Protein AF-A0A372FT88-F1 (afdb_monomer_lite)

InterPro domains:
  IPR003679 Aminoglycoside N(3)-acetyltransferase-like [PF02522] (28-118)
  IPR003679 Aminoglycoside N(3)-acetyltransferase-like [PTHR11104] (3-118)
  IPR028345 Aminoglycoside 3-N-acetyltransferase-like [SSF110710] (4-155)

Structure (mmCIF, N/CA/C/O backbone):
data_AF-A0A372FT88-F1
#
_entry.id   AF-A0A372FT88-F1
#
loop_
_atom_site.group_PDB
_atom_site.id
_atom_site.type_symbol
_atom_site.label_atom_id
_atom_site.label_alt_id
_atom_site.label_comp_id
_atom_site.label_asym_id
_atom_site.label_entity_id
_atom_site.label_seq_id
_atom_site.pdbx_PDB_ins_code
_atom_site.Cartn_x
_atom_site.Cartn_y
_atom_site.Cartn_z
_atom_site.occupancy
_atom_site.B_iso_or_equiv
_atom_site.auth_seq_id
_atom_site.auth_comp_id
_atom_site.auth_asym_id
_atom_site.auth_atom_id
_atom_site.pdbx_PDB_model_num
ATOM 1 N N . MET A 1 1 ? -13.162 19.260 -13.286 1.00 61.06 1 MET A N 1
ATOM 2 C CA . MET A 1 1 ? -13.641 18.543 -12.089 1.00 61.06 1 MET A CA 1
ATOM 3 C C . MET A 1 1 ? -14.944 19.200 -11.719 1.00 61.06 1 MET A C 1
ATOM 5 O O . MET A 1 1 ? -14.920 20.386 -11.428 1.00 61.06 1 MET A O 1
ATOM 9 N N . ASP A 1 2 ? -16.042 18.466 -11.848 1.00 78.69 2 ASP A N 1
ATOM 10 C CA . ASP A 1 2 ? -17.382 18.941 -11.506 1.00 78.69 2 ASP A CA 1
ATOM 11 C C . ASP A 1 2 ? -17.773 18.274 -10.184 1.00 78.69 2 ASP A C 1
ATOM 13 O O . ASP A 1 2 ? -18.427 17.237 -10.149 1.00 78.69 2 ASP A O 1
ATOM 17 N N . GLN A 1 3 ? -17.183 18.766 -9.096 1.00 87.94 3 GLN A N 1
ATOM 18 C CA . GLN A 1 3 ? -17.342 18.204 -7.758 1.00 87.94 3 GLN A CA 1
ATOM 19 C C . GLN A 1 3 ? -17.793 19.325 -6.824 1.00 87.94 3 GLN A C 1
ATOM 21 O O . GLN A 1 3 ? -17.089 20.322 -6.675 1.00 87.94 3 GLN A O 1
ATOM 26 N N . ALA A 1 4 ? -18.967 19.158 -6.209 1.00 89.00 4 ALA A N 1
ATOM 27 C CA . ALA A 1 4 ? -19.579 20.182 -5.362 1.00 89.00 4 ALA A CA 1
ATOM 28 C C . ALA A 1 4 ? -18.832 20.379 -4.030 1.00 89.00 4 ALA A C 1
ATOM 30 O O . ALA A 1 4 ? -18.716 21.504 -3.548 1.00 89.00 4 ALA A O 1
ATOM 31 N N . THR A 1 5 ? -18.306 19.297 -3.446 1.00 95.25 5 THR A N 1
ATOM 32 C CA . THR A 1 5 ? -17.543 19.309 -2.188 1.00 95.25 5 THR A CA 1
ATOM 33 C C . THR A 1 5 ? -16.444 18.242 -2.192 1.00 95.25 5 THR A C 1
ATOM 35 O O . THR A 1 5 ? -16.620 17.203 -2.831 1.00 95.25 5 THR A O 1
ATOM 38 N N . PRO A 1 6 ? -15.315 18.447 -1.482 1.00 96.00 6 PRO A N 1
ATOM 39 C CA . PRO A 1 6 ? -14.276 17.431 -1.305 1.00 96.00 6 PRO A CA 1
ATOM 40 C C . PRO A 1 6 ? -14.815 16.106 -0.763 1.00 96.00 6 PRO A C 1
ATOM 42 O O . PRO A 1 6 ? -15.644 16.099 0.147 1.00 96.00 6 PRO A O 1
ATOM 45 N N . HIS A 1 7 ? -14.266 14.989 -1.239 1.00 96.69 7 HIS A N 1
ATOM 46 C CA . HIS A 1 7 ? -14.421 13.717 -0.545 1.00 96.69 7 HIS A CA 1
ATOM 47 C C . HIS A 1 7 ? -13.627 13.757 0.763 1.00 96.69 7 HIS A C 1
ATOM 49 O O . HIS A 1 7 ? -12.563 14.376 0.850 1.00 96.69 7 HIS A O 1
ATOM 55 N N . THR A 1 8 ? -14.136 13.088 1.786 1.00 97.19 8 THR A N 1
ATOM 56 C CA . THR A 1 8 ? -13.530 13.003 3.116 1.00 97.19 8 THR A CA 1
ATOM 57 C C . THR A 1 8 ? -13.426 11.545 3.543 1.00 97.19 8 THR A C 1
ATOM 59 O O . THR A 1 8 ? -14.010 10.662 2.915 1.00 97.19 8 THR A O 1
ATOM 62 N N . VAL A 1 9 ? -12.735 11.284 4.656 1.00 95.50 9 VAL A N 1
ATOM 63 C CA . VAL A 1 9 ? -12.723 9.948 5.273 1.00 95.50 9 VAL A CA 1
ATOM 64 C C . VAL A 1 9 ? -14.153 9.440 5.487 1.00 95.50 9 VAL A C 1
ATOM 66 O O . VAL A 1 9 ? -14.466 8.307 5.136 1.00 95.50 9 VAL A O 1
ATOM 69 N N . GLN A 1 10 ? -15.044 10.291 6.004 1.00 97.81 10 GLN A N 1
ATOM 70 C CA . GLN A 1 10 ? -16.423 9.914 6.311 1.00 97.81 10 GLN A CA 1
ATOM 71 C C . GLN A 1 10 ? -17.259 9.646 5.054 1.00 97.81 10 GLN A C 1
ATOM 73 O O . GLN A 1 10 ? -17.993 8.655 5.025 1.00 97.81 10 GLN A O 1
ATOM 78 N N . SER A 1 11 ? -17.152 10.494 4.022 1.00 97.25 11 SER A N 1
ATOM 79 C CA . SER A 1 11 ? -17.914 10.282 2.784 1.00 97.25 11 SER A CA 1
ATOM 80 C C . SER A 1 11 ? -17.463 8.997 2.094 1.00 97.25 11 SER A C 1
ATOM 82 O O . SER A 1 11 ? -18.292 8.147 1.804 1.00 97.25 11 SER A O 1
ATOM 84 N N . LEU A 1 12 ? -16.147 8.793 1.952 1.00 96.69 12 LEU A N 1
ATOM 85 C CA . LEU A 1 12 ? -15.589 7.600 1.312 1.00 96.69 12 LEU A CA 1
ATOM 86 C C . LEU A 1 12 ? -15.908 6.321 2.094 1.00 96.69 12 LEU A C 1
ATOM 88 O O . LEU A 1 12 ? -16.211 5.301 1.490 1.00 96.69 12 LEU A O 1
ATOM 92 N N . THR A 1 13 ? -15.889 6.365 3.431 1.00 97.50 13 THR A N 1
ATOM 93 C CA . THR A 1 13 ? -16.300 5.214 4.260 1.00 97.50 13 THR A CA 1
ATOM 94 C C . THR A 1 13 ? -17.769 4.859 4.020 1.00 97.50 13 THR A C 1
ATOM 96 O O . THR A 1 13 ? -18.123 3.684 3.966 1.00 97.50 13 THR A O 1
ATOM 99 N N . SER A 1 14 ? -18.629 5.870 3.873 1.00 97.50 14 SER A N 1
ATOM 100 C CA . SER A 1 14 ? -20.056 5.666 3.599 1.00 97.50 14 SER A CA 1
ATOM 101 C C . SER A 1 14 ? -20.271 5.090 2.199 1.00 97.50 14 SER A C 1
ATOM 103 O O . SER A 1 14 ? -21.034 4.139 2.054 1.00 97.50 14 SER A O 1
ATOM 105 N N . ASP A 1 15 ? -19.544 5.600 1.203 1.00 96.44 15 ASP A N 1
ATOM 106 C CA . ASP A 1 15 ? -19.584 5.102 -0.174 1.00 96.44 15 ASP A CA 1
ATOM 107 C C . ASP A 1 15 ? -19.112 3.641 -0.253 1.00 96.44 15 ASP A C 1
ATOM 109 O O . ASP A 1 15 ? -19.759 2.816 -0.889 1.00 96.44 15 ASP A O 1
ATOM 113 N N . LEU A 1 16 ? -18.029 3.284 0.448 1.00 96.25 16 LEU A N 1
ATOM 114 C CA . LEU A 1 16 ? -17.532 1.903 0.524 1.00 96.25 16 LEU A CA 1
ATOM 115 C C . LEU A 1 16 ? -18.565 0.953 1.142 1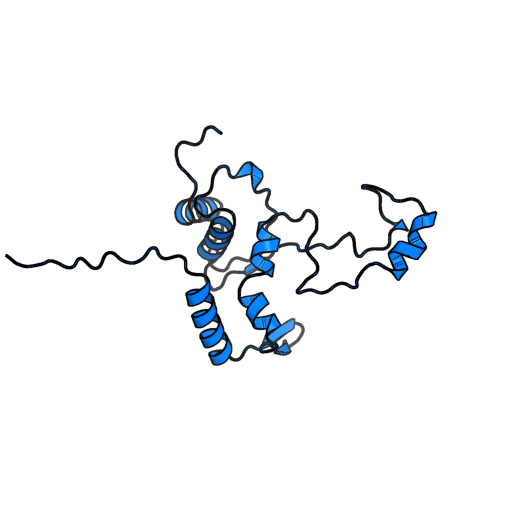.00 96.25 16 LEU A C 1
ATOM 117 O O . LEU A 1 16 ? -18.788 -0.133 0.616 1.00 96.25 16 LEU A O 1
ATOM 121 N N . ARG A 1 17 ? -19.237 1.372 2.219 1.00 96.50 17 ARG A N 1
ATOM 122 C CA . ARG A 1 17 ? -20.315 0.583 2.836 1.00 96.50 17 ARG A CA 1
ATOM 123 C C . ARG A 1 17 ? -21.532 0.448 1.928 1.00 96.50 17 ARG A C 1
ATOM 125 O O . ARG A 1 17 ? -22.173 -0.593 1.934 1.00 96.50 17 ARG A O 1
ATOM 132 N N . ALA A 1 18 ? -21.848 1.476 1.142 1.00 97.56 18 ALA A N 1
ATOM 133 C CA . ALA A 1 18 ? -22.909 1.410 0.138 1.00 97.56 18 ALA A CA 1
ATOM 134 C C . ALA A 1 18 ? -22.563 0.471 -1.034 1.00 97.56 18 ALA A C 1
ATOM 136 O O . ALA A 1 18 ? -23.462 0.019 -1.736 1.00 97.56 18 ALA A O 1
ATOM 137 N N . LEU A 1 19 ? -21.275 0.167 -1.228 1.00 96.06 19 LEU A N 1
ATOM 138 C CA . LEU A 1 19 ? -20.770 -0.865 -2.137 1.00 96.06 19 LEU A CA 1
ATOM 139 C C . LEU A 1 19 ? -20.626 -2.241 -1.455 1.00 96.06 19 LEU A C 1
ATOM 141 O O . LEU A 1 19 ? -19.917 -3.099 -1.977 1.00 96.06 19 LEU A O 1
ATOM 145 N N . ASP A 1 20 ? -21.269 -2.436 -0.300 1.00 97.00 20 ASP A N 1
ATOM 146 C CA . ASP A 1 20 ? -21.255 -3.663 0.507 1.00 97.00 20 ASP A CA 1
ATOM 147 C C . ASP A 1 20 ? -19.881 -4.066 1.076 1.00 97.00 20 ASP A C 1
ATOM 149 O O . ASP A 1 20 ? -19.691 -5.213 1.471 1.00 97.00 20 ASP A O 1
ATOM 153 N N . VAL A 1 21 ? -18.927 -3.132 1.197 1.00 95.44 21 VAL A N 1
ATOM 154 C CA . VAL A 1 21 ? -17.705 -3.376 1.984 1.00 95.44 21 VAL A CA 1
ATOM 155 C C . VAL A 1 21 ? -18.048 -3.299 3.471 1.00 95.44 21 VAL A C 1
ATOM 157 O O . VAL A 1 21 ? -18.329 -2.219 4.009 1.00 95.44 21 VAL A O 1
ATOM 160 N N . GLY A 1 22 ? -18.034 -4.454 4.126 1.00 90.75 22 GLY A N 1
ATOM 161 C CA . GLY A 1 22 ? -18.416 -4.647 5.514 1.00 90.75 22 GLY A CA 1
ATOM 162 C C . GLY A 1 22 ? -17.240 -4.728 6.483 1.00 90.75 22 GLY A C 1
ATOM 163 O O . GLY A 1 22 ? -16.076 -4.902 6.117 1.00 90.75 22 GLY A O 1
ATOM 164 N N . ALA A 1 23 ? -17.572 -4.623 7.770 1.00 90.38 23 ALA A N 1
ATOM 165 C CA . ALA A 1 23 ? -16.611 -4.874 8.832 1.00 90.38 23 ALA A CA 1
ATOM 166 C C . ALA A 1 23 ? -16.230 -6.364 8.867 1.00 90.38 23 ALA A C 1
ATOM 168 O O . ALA A 1 23 ? -17.112 -7.221 8.829 1.00 90.38 23 ALA A O 1
ATOM 169 N N . GLY A 1 24 ? -14.936 -6.668 8.979 1.00 82.12 24 GLY A N 1
ATOM 170 C CA . GLY A 1 24 ? -14.417 -8.041 8.974 1.00 82.12 24 GLY A CA 1
ATOM 171 C C . GLY A 1 24 ? -14.112 -8.615 7.585 1.00 82.12 24 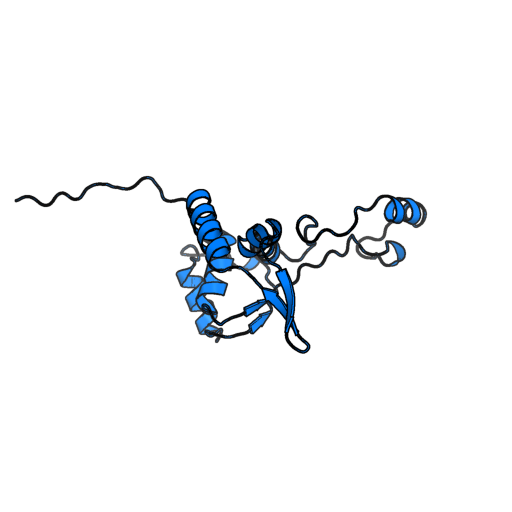GLY A C 1
ATOM 172 O O . GLY A 1 24 ? -13.572 -9.717 7.496 1.00 82.12 24 GLY A O 1
ATOM 173 N N . ASP A 1 25 ? -14.406 -7.887 6.505 1.00 87.06 25 ASP A N 1
ATOM 174 C CA . ASP A 1 25 ? -14.133 -8.356 5.145 1.00 87.06 25 ASP A CA 1
ATOM 175 C C . ASP A 1 25 ? -12.633 -8.423 4.830 1.00 87.06 25 ASP A C 1
ATOM 177 O O . ASP A 1 25 ? -11.804 -7.714 5.406 1.00 87.06 25 ASP A O 1
ATOM 181 N N . VAL A 1 26 ? -12.287 -9.246 3.837 1.00 87.94 26 VAL A N 1
ATOM 182 C CA . VAL A 1 26 ? -10.966 -9.247 3.200 1.00 87.94 26 VAL A CA 1
ATOM 183 C C . VAL A 1 26 ? -11.087 -8.581 1.834 1.00 87.94 26 VAL A C 1
ATOM 185 O O . VAL A 1 26 ? -11.706 -9.127 0.922 1.00 87.94 26 VAL A O 1
ATOM 188 N N . LEU A 1 27 ? -10.470 -7.413 1.673 1.00 84.38 27 LEU A N 1
ATOM 189 C CA . LEU A 1 27 ? -10.538 -6.613 0.455 1.00 84.38 27 LEU A CA 1
ATOM 190 C C . LEU A 1 27 ? -9.180 -6.575 -0.249 1.00 84.38 27 LEU A C 1
ATOM 192 O O . LEU A 1 27 ? -8.229 -5.998 0.272 1.00 84.38 27 LEU A O 1
ATOM 196 N N . LEU A 1 28 ? -9.100 -7.125 -1.464 1.00 88.00 28 LEU A N 1
ATOM 197 C CA . LEU A 1 28 ? -7.979 -6.877 -2.374 1.00 88.00 28 LEU A CA 1
ATOM 198 C C . LEU A 1 28 ? -8.261 -5.618 -3.196 1.00 88.00 28 LEU A C 1
ATOM 200 O O . LEU A 1 28 ? -9.175 -5.594 -4.020 1.00 88.00 28 LEU A O 1
ATOM 204 N N . LEU A 1 29 ? -7.458 -4.577 -2.993 1.00 88.81 29 LEU A N 1
ATOM 205 C CA . LEU A 1 29 ? -7.651 -3.281 -3.625 1.00 88.81 29 LEU A CA 1
ATOM 206 C C . LEU A 1 29 ? -6.682 -3.056 -4.788 1.00 88.81 29 LEU A C 1
ATOM 208 O O . LEU A 1 29 ? -5.463 -3.029 -4.618 1.00 88.81 29 LEU A O 1
ATOM 212 N N . HIS A 1 30 ? -7.254 -2.745 -5.948 1.00 86.31 30 HIS A N 1
ATOM 213 C CA . HIS A 1 30 ? -6.577 -2.059 -7.042 1.00 86.31 30 HIS A CA 1
ATOM 214 C C . HIS A 1 30 ? -7.244 -0.701 -7.243 1.00 86.31 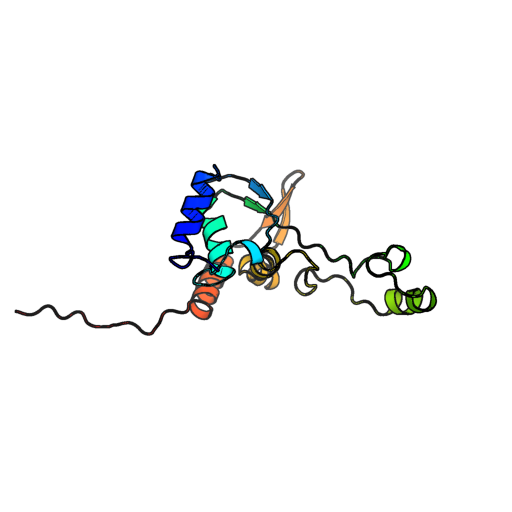30 HIS A C 1
ATOM 216 O O . HIS A 1 30 ? -8.441 -0.641 -7.520 1.00 86.31 30 HIS A O 1
ATOM 222 N N . SER A 1 31 ? -6.493 0.394 -7.110 1.00 80.75 31 SER A N 1
ATOM 223 C CA . SER A 1 31 ? -7.060 1.739 -7.218 1.00 80.75 31 SER A CA 1
ATOM 224 C C . SER A 1 31 ? -6.334 2.613 -8.236 1.00 80.75 31 SER A C 1
ATOM 226 O O . SER A 1 31 ? -5.115 2.565 -8.401 1.00 80.75 31 SER A O 1
ATOM 228 N N . SER A 1 32 ? -7.111 3.470 -8.898 1.00 79.56 32 SER A N 1
ATOM 229 C CA . SER A 1 32 ? -6.605 4.617 -9.645 1.00 79.56 32 SER A CA 1
ATOM 230 C C . SER A 1 32 ? -7.034 5.883 -8.922 1.00 79.56 32 SER A C 1
ATOM 232 O O . SER A 1 32 ? -8.200 6.263 -8.932 1.00 79.56 32 SER A O 1
ATOM 234 N N . ASN A 1 33 ? -6.089 6.575 -8.293 1.00 74.56 33 ASN A N 1
ATOM 235 C CA . ASN A 1 33 ? -6.423 7.756 -7.491 1.00 74.56 33 ASN A CA 1
ATOM 236 C C . ASN A 1 33 ? -6.893 8.944 -8.345 1.00 74.56 33 ASN A C 1
ATOM 238 O O . ASN A 1 33 ? -7.512 9.870 -7.834 1.00 74.56 33 ASN A O 1
ATOM 242 N N . ARG A 1 34 ? -6.630 8.917 -9.657 1.00 76.06 34 ARG A N 1
ATOM 243 C CA . ARG A 1 34 ? -7.022 9.990 -10.578 1.00 76.06 34 ARG A CA 1
ATOM 244 C C . ARG A 1 34 ? -8.539 10.065 -10.792 1.00 76.06 34 ARG A C 1
ATOM 246 O O . ARG A 1 34 ? -9.025 11.124 -11.175 1.00 76.06 34 ARG A O 1
ATOM 253 N N . SER A 1 35 ? -9.279 8.978 -10.561 1.00 82.12 35 SER A N 1
ATOM 254 C CA . SER A 1 35 ? -10.736 8.936 -10.754 1.00 82.12 35 SER A CA 1
ATOM 255 C C . SER A 1 35 ? -11.546 9.351 -9.525 1.00 82.12 35 SER A C 1
ATOM 257 O O . SER A 1 35 ? -12.750 9.531 -9.653 1.00 82.12 35 SER A O 1
ATOM 259 N N . LEU A 1 36 ? -10.914 9.519 -8.357 1.00 84.75 36 LEU A N 1
ATOM 260 C CA . LEU A 1 36 ? -11.599 9.835 -7.094 1.00 84.75 36 LEU A CA 1
ATOM 261 C C . LEU A 1 36 ? -11.962 11.318 -6.926 1.00 84.75 36 LEU A C 1
ATOM 263 O O . LEU A 1 36 ? -12.624 11.664 -5.960 1.00 84.75 36 LEU A O 1
ATOM 267 N N . GLY A 1 37 ? -11.518 12.209 -7.815 1.00 90.50 37 GLY A N 1
ATOM 268 C CA . GLY A 1 37 ? -11.679 13.650 -7.608 1.00 90.50 37 GLY A CA 1
ATOM 269 C C . GLY A 1 37 ? -10.801 14.183 -6.468 1.00 90.50 37 GLY A C 1
ATOM 270 O O . GLY A 1 37 ? -9.750 13.619 -6.155 1.00 90.50 37 GLY A O 1
ATOM 271 N N . PHE A 1 38 ? -11.195 15.309 -5.873 1.00 94.38 38 PHE A N 1
ATOM 272 C CA . PHE A 1 38 ? -10.450 15.927 -4.778 1.00 94.38 38 PHE A CA 1
ATOM 273 C C . PHE A 1 38 ? -10.837 15.299 -3.432 1.00 94.38 38 PHE A C 1
ATOM 275 O O . PHE A 1 38 ? -12.013 15.282 -3.060 1.00 94.38 38 PHE A O 1
ATOM 282 N N . VAL A 1 39 ? -9.832 14.832 -2.686 1.00 95.38 39 VAL A N 1
ATOM 283 C CA . VAL A 1 39 ? -9.983 14.239 -1.349 1.00 95.38 39 VAL A CA 1
ATOM 284 C C . VAL A 1 39 ? -9.289 15.131 -0.321 1.00 95.38 39 VAL A C 1
ATOM 286 O O . VAL A 1 39 ? -8.080 15.361 -0.400 1.00 95.38 39 VAL A O 1
ATOM 289 N N . ALA A 1 40 ? -10.036 15.620 0.668 1.00 95.94 40 ALA A N 1
ATOM 290 C CA . ALA A 1 40 ? -9.473 16.336 1.806 1.00 95.94 40 ALA A CA 1
ATOM 291 C C . ALA A 1 40 ? -8.604 15.378 2.641 1.00 95.94 40 ALA A C 1
ATOM 293 O O . ALA A 1 40 ? -9.092 14.361 3.128 1.00 95.94 40 ALA A O 1
ATOM 294 N N . GLY A 1 41 ? -7.311 15.690 2.778 1.00 90.56 41 GLY A N 1
ATOM 295 C CA . GLY A 1 41 ? -6.318 14.793 3.391 1.00 90.56 41 GLY A CA 1
ATOM 296 C C . GLY A 1 41 ? -5.661 13.806 2.413 1.00 90.56 41 GLY A C 1
ATOM 297 O O . GLY A 1 41 ? -4.883 12.950 2.831 1.00 90.56 41 GLY A O 1
ATOM 298 N N . GLY A 1 42 ? -5.938 13.925 1.109 1.00 92.81 42 GLY A N 1
ATOM 299 C CA . GLY A 1 42 ? -5.243 13.182 0.058 1.00 92.81 42 GLY A CA 1
ATOM 300 C C . GLY A 1 42 ? -5.342 11.662 0.207 1.00 92.81 42 GLY A C 1
ATOM 301 O O . GLY A 1 42 ? -6.378 11.117 0.578 1.00 92.81 42 GLY A O 1
ATOM 302 N N . ILE A 1 43 ? -4.252 10.962 -0.113 1.00 92.25 43 ILE A N 1
ATOM 303 C CA . ILE A 1 43 ? -4.224 9.490 -0.136 1.00 92.25 43 ILE A CA 1
ATOM 304 C C . ILE A 1 43 ? -4.311 8.886 1.262 1.00 92.25 43 ILE A C 1
ATOM 306 O O . ILE A 1 43 ? -4.919 7.833 1.423 1.00 92.25 43 ILE A O 1
ATOM 310 N N . GLU A 1 44 ? -3.780 9.561 2.280 1.00 91.19 44 GLU A N 1
ATOM 311 C CA . GLU A 1 44 ? -3.912 9.100 3.662 1.00 91.19 44 GLU A CA 1
ATOM 312 C C . GLU A 1 44 ? -5.389 8.990 4.068 1.00 91.19 44 GLU A C 1
ATOM 314 O O . GLU A 1 44 ? -5.798 7.982 4.643 1.00 91.19 44 GLU A O 1
ATOM 319 N N . ALA A 1 45 ? -6.216 9.972 3.694 1.00 91.38 45 ALA A N 1
ATOM 320 C CA . ALA A 1 45 ? -7.654 9.934 3.948 1.00 91.38 45 ALA A CA 1
ATOM 321 C C . ALA A 1 45 ? -8.355 8.770 3.224 1.00 91.38 45 ALA A C 1
ATOM 323 O O . ALA A 1 45 ? -9.260 8.158 3.790 1.00 91.38 45 ALA A O 1
ATOM 324 N N . VAL A 1 46 ? -7.909 8.417 2.013 1.00 93.75 46 VAL A N 1
ATOM 325 C CA . VAL A 1 46 ? -8.413 7.239 1.284 1.00 93.75 46 VAL A CA 1
ATOM 326 C C . VAL A 1 46 ? -8.087 5.952 2.045 1.00 93.75 46 VAL A C 1
ATOM 328 O O . VAL A 1 46 ? -8.970 5.125 2.257 1.00 93.75 46 VAL A O 1
ATOM 331 N N . VAL A 1 47 ? -6.843 5.796 2.510 1.00 91.94 47 VAL A N 1
ATOM 332 C CA . VAL A 1 47 ? -6.425 4.620 3.290 1.00 91.94 47 VAL A CA 1
ATOM 333 C C . VAL A 1 47 ? -7.206 4.522 4.601 1.00 91.94 47 VAL A C 1
ATOM 335 O O . VAL A 1 47 ? -7.722 3.457 4.937 1.00 91.94 47 VAL A O 1
ATOM 338 N N . ARG A 1 48 ? -7.360 5.638 5.322 1.00 92.94 48 ARG A N 1
ATOM 339 C CA . ARG A 1 48 ? -8.151 5.686 6.561 1.00 92.94 48 ARG A CA 1
ATOM 340 C C . ARG A 1 48 ? -9.614 5.312 6.326 1.00 92.94 48 ARG A C 1
ATOM 342 O O . ARG A 1 48 ? -10.174 4.607 7.156 1.00 92.94 48 ARG A O 1
ATOM 349 N N . ALA A 1 49 ? -10.218 5.735 5.214 1.00 95.31 49 ALA A N 1
ATOM 350 C CA . ALA A 1 49 ? -11.596 5.377 4.877 1.00 95.31 49 ALA A CA 1
ATOM 351 C C . ALA A 1 49 ? -11.766 3.872 4.616 1.00 95.31 49 ALA A C 1
ATOM 353 O O . ALA A 1 49 ? -12.710 3.266 5.114 1.00 95.31 49 ALA A O 1
ATOM 354 N N . LEU A 1 50 ? -10.826 3.259 3.889 1.00 93.62 50 LEU A N 1
ATOM 355 C CA . LEU A 1 50 ? -10.816 1.813 3.641 1.00 93.62 50 LEU A CA 1
ATOM 356 C C . LEU A 1 50 ?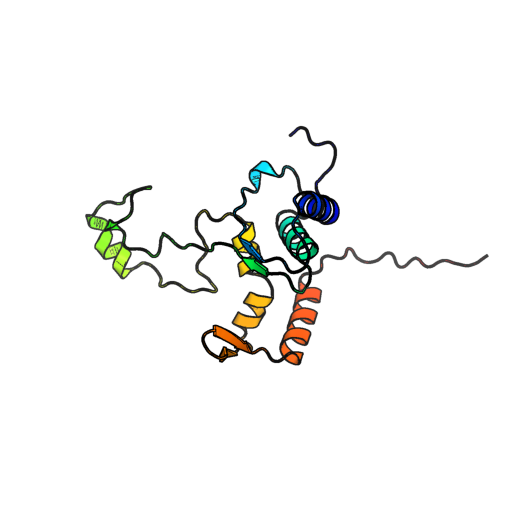 -10.737 1.021 4.950 1.00 93.62 50 LEU A C 1
ATOM 358 O O . LEU A 1 50 ? -11.542 0.125 5.181 1.00 93.62 50 LEU A O 1
ATOM 362 N N . LEU A 1 51 ? -9.815 1.392 5.839 1.00 90.25 51 LEU A N 1
ATOM 363 C CA . LEU A 1 51 ? -9.668 0.731 7.139 1.00 90.25 51 LEU A CA 1
ATOM 364 C C . LEU A 1 51 ? -10.870 0.980 8.061 1.00 90.25 51 LEU A C 1
ATOM 366 O O . LEU A 1 51 ? -11.276 0.086 8.794 1.00 90.25 51 LEU A O 1
ATOM 370 N N . ALA A 1 52 ? -11.481 2.166 8.007 1.00 90.25 52 ALA A N 1
ATOM 371 C CA . ALA A 1 52 ? -12.695 2.467 8.765 1.00 90.25 52 ALA A CA 1
ATOM 372 C C . ALA A 1 52 ? -13.928 1.692 8.261 1.00 90.25 52 ALA A C 1
ATOM 374 O O . ALA A 1 52 ? -14.824 1.382 9.052 1.00 90.25 52 ALA A O 1
ATOM 375 N N . ALA A 1 53 ? -13.995 1.383 6.962 1.00 93.75 53 ALA A N 1
ATOM 376 C CA . ALA A 1 53 ? -15.040 0.533 6.397 1.00 93.75 53 ALA A CA 1
ATOM 377 C C . ALA A 1 53 ? -14.873 -0.926 6.851 1.00 93.75 53 ALA A C 1
ATOM 379 O O . ALA A 1 53 ? -15.831 -1.516 7.342 1.00 93.75 53 ALA A O 1
ATOM 380 N N . LEU A 1 54 ? -13.645 -1.448 6.767 1.00 87.94 54 LEU A N 1
ATOM 381 C CA . LEU A 1 54 ? -13.286 -2.825 7.130 1.00 87.94 54 LEU A CA 1
ATOM 382 C C . LEU A 1 54 ? -13.280 -3.088 8.644 1.00 87.94 54 LEU A C 1
ATOM 384 O O . LEU A 1 54 ? -13.444 -4.228 9.078 1.00 87.94 54 LEU A O 1
ATOM 388 N N . GLY A 1 55 ? -13.106 -2.052 9.464 1.00 79.25 55 GLY A N 1
ATOM 389 C CA . GLY A 1 55 ? -13.012 -2.198 10.914 1.00 79.25 55 GLY A CA 1
ATOM 390 C C . GLY A 1 55 ? -11.746 -2.945 11.370 1.00 79.25 55 GLY A C 1
ATOM 391 O O . GLY A 1 55 ? -10.892 -3.292 10.555 1.00 79.25 55 GLY A O 1
ATOM 392 N N . PRO A 1 56 ? -11.593 -3.177 12.686 1.00 79.50 56 PRO A N 1
ATOM 393 C CA . PRO A 1 56 ? -10.382 -3.773 13.261 1.00 79.50 56 PRO A CA 1
ATOM 394 C C . PRO A 1 56 ? -10.170 -5.247 12.887 1.00 79.50 56 PRO A C 1
ATOM 396 O O . PRO A 1 56 ? -9.031 -5.704 12.892 1.00 79.50 56 PRO A O 1
ATOM 399 N N . ASP A 1 57 ? -11.245 -5.970 12.559 1.00 76.38 57 ASP A N 1
ATOM 400 C CA . ASP A 1 57 ? -11.200 -7.396 12.210 1.00 76.38 57 ASP A CA 1
ATOM 401 C C . ASP A 1 57 ? -11.087 -7.640 10.695 1.00 76.38 57 ASP A C 1
ATOM 403 O O . ASP A 1 57 ? -10.952 -8.781 10.255 1.00 76.38 57 ASP A O 1
ATOM 407 N N . GLY A 1 58 ? -11.168 -6.584 9.879 1.00 77.56 58 GLY A N 1
ATOM 408 C CA . GLY A 1 58 ? -11.054 -6.681 8.428 1.00 77.56 58 GLY A CA 1
ATOM 409 C C . GLY A 1 58 ? -9.606 -6.651 7.939 1.00 77.56 58 GLY A C 1
ATOM 410 O O . GLY A 1 58 ? -8.686 -6.221 8.633 1.00 77.56 58 GLY A O 1
ATOM 411 N N . THR A 1 59 ? -9.388 -7.105 6.708 1.00 82.69 59 THR A N 1
ATOM 412 C CA . THR A 1 59 ? -8.060 -7.182 6.085 1.00 82.69 59 THR A CA 1
ATOM 413 C C . THR A 1 59 ? -8.039 -6.417 4.771 1.00 82.69 59 THR A C 1
ATOM 415 O O . THR A 1 59 ? -8.767 -6.744 3.838 1.00 82.69 59 THR A O 1
ATOM 418 N N . LEU A 1 60 ? -7.147 -5.431 4.662 1.00 85.38 60 LEU A N 1
ATOM 419 C CA . LEU A 1 60 ? -6.861 -4.748 3.403 1.00 85.38 60 LEU A CA 1
ATOM 420 C C . LEU A 1 60 ? -5.606 -5.345 2.761 1.00 85.38 60 LEU A C 1
ATOM 422 O O . LEU A 1 60 ? -4.520 -5.299 3.337 1.00 85.38 60 LEU A O 1
ATOM 426 N N . VAL A 1 61 ? -5.751 -5.868 1.549 1.00 84.69 61 VAL A N 1
ATOM 427 C CA . VAL A 1 61 ? -4.660 -6.409 0.738 1.00 84.69 61 VAL A CA 1
ATOM 428 C C . VAL A 1 61 ? -4.418 -5.481 -0.443 1.00 84.69 61 VAL A C 1
ATOM 430 O O . VAL A 1 61 ? -5.349 -5.050 -1.121 1.00 84.69 61 VAL A O 1
ATOM 433 N N . VAL A 1 62 ? -3.151 -5.184 -0.710 1.00 85.94 62 VAL A N 1
ATOM 434 C CA . VAL A 1 62 ? -2.727 -4.354 -1.838 1.00 85.94 62 VAL A CA 1
ATOM 435 C C . VAL A 1 62 ? -1.541 -4.991 -2.558 1.00 85.94 62 VAL A C 1
ATOM 437 O O . VAL A 1 62 ? -0.670 -5.566 -1.905 1.00 85.94 62 VAL A O 1
ATOM 440 N N . PRO A 1 63 ? -1.463 -4.887 -3.893 1.00 84.19 63 PRO A N 1
ATOM 441 C CA . PRO A 1 63 ? -0.304 -5.355 -4.639 1.00 84.19 63 PRO A CA 1
ATOM 442 C C . PRO A 1 63 ? 0.872 -4.374 -4.492 1.00 84.19 63 PRO A C 1
ATOM 444 O O . PRO A 1 63 ? 0.719 -3.163 -4.642 1.00 84.19 63 PRO A O 1
ATOM 447 N N . THR A 1 64 ? 2.076 -4.894 -4.257 1.00 88.19 64 THR A N 1
ATOM 448 C CA . THR A 1 64 ? 3.325 -4.112 -4.139 1.00 88.19 64 THR A CA 1
ATOM 449 C C . THR A 1 64 ? 4.388 -4.600 -5.129 1.00 88.19 64 THR A C 1
ATOM 451 O O . THR A 1 64 ? 5.545 -4.820 -4.789 1.00 88.19 64 THR A O 1
ATOM 454 N N . HIS A 1 65 ? 3.991 -4.802 -6.389 1.00 87.75 65 HIS A N 1
ATOM 455 C CA . HIS A 1 65 ? 4.840 -5.439 -7.397 1.00 87.75 65 HIS A CA 1
ATOM 456 C C . HIS A 1 65 ? 6.078 -4.592 -7.739 1.00 87.75 65 HIS A C 1
ATOM 458 O O . HIS A 1 65 ? 5.996 -3.369 -7.892 1.00 87.75 65 HIS A O 1
ATOM 464 N N . THR A 1 66 ? 7.214 -5.265 -7.941 1.00 89.88 66 THR A N 1
ATOM 465 C CA . THR A 1 66 ? 8.529 -4.672 -8.248 1.00 89.88 66 THR A CA 1
ATOM 466 C C . THR A 1 66 ? 9.101 -5.201 -9.577 1.00 89.88 66 THR A C 1
ATOM 468 O O . THR A 1 66 ? 10.178 -5.787 -9.619 1.00 89.88 66 THR A O 1
ATOM 471 N N . PRO A 1 67 ? 8.415 -4.995 -10.715 1.00 88.06 67 PRO A N 1
ATOM 472 C CA . PRO A 1 67 ? 8.790 -5.563 -12.017 1.00 88.06 67 PRO A CA 1
ATOM 473 C C . PRO A 1 67 ? 10.202 -5.195 -12.498 1.00 88.06 67 PRO A C 1
ATOM 475 O O . PRO A 1 67 ? 10.799 -5.953 -13.252 1.00 88.06 67 PRO A O 1
ATOM 478 N N . HIS A 1 68 ? 10.775 -4.080 -12.036 1.00 89.12 68 HIS A N 1
ATOM 479 C CA . HIS A 1 68 ? 12.162 -3.713 -12.352 1.00 89.12 68 HIS A CA 1
ATOM 480 C C . HIS A 1 68 ? 13.213 -4.625 -11.684 1.00 89.12 68 HIS A C 1
ATOM 482 O O . HIS A 1 68 ? 14.374 -4.570 -12.063 1.00 89.12 68 HIS A O 1
ATOM 488 N N . ASN A 1 69 ? 12.828 -5.468 -10.718 1.00 91.81 69 ASN A N 1
ATOM 489 C CA . ASN A 1 69 ? 13.687 -6.480 -10.092 1.00 91.81 69 ASN A CA 1
ATOM 490 C C . ASN A 1 69 ? 13.611 -7.853 -10.796 1.00 91.81 69 ASN A C 1
ATOM 492 O O . ASN A 1 69 ? 13.992 -8.866 -10.214 1.00 91.81 69 ASN A O 1
ATOM 496 N N . THR A 1 70 ? 13.098 -7.909 -12.029 1.00 92.25 70 THR A N 1
ATOM 497 C CA . THR A 1 70 ? 13.034 -9.134 -12.848 1.00 92.25 70 THR A CA 1
ATOM 498 C C . THR A 1 70 ? 14.126 -9.154 -13.920 1.00 92.25 70 THR A C 1
ATOM 500 O O . THR A 1 70 ? 14.784 -8.141 -14.153 1.00 92.25 70 THR A O 1
ATOM 503 N N . ASP A 1 71 ? 14.332 -10.298 -14.583 1.00 95.06 71 ASP A N 1
ATOM 504 C CA . ASP A 1 71 ? 15.332 -10.404 -15.650 1.00 95.06 71 ASP A CA 1
ATOM 505 C C . ASP A 1 71 ? 14.970 -9.502 -16.852 1.00 95.06 71 ASP A C 1
ATOM 507 O O . ASP A 1 71 ? 13.844 -9.596 -17.362 1.00 95.06 71 ASP A O 1
ATOM 511 N N . PRO A 1 72 ? 15.905 -8.664 -17.344 1.00 95.44 72 PRO A N 1
ATOM 512 C CA . PRO A 1 72 ? 15.639 -7.734 -18.439 1.00 95.44 72 PRO A CA 1
ATOM 513 C C . PRO A 1 72 ? 15.309 -8.414 -19.773 1.00 95.44 72 PRO A C 1
ATOM 515 O O . PRO A 1 72 ? 14.693 -7.780 -20.630 1.00 95.44 72 PRO A O 1
ATOM 518 N N . ALA A 1 73 ? 15.638 -9.699 -19.948 1.00 95.69 73 ALA A N 1
ATOM 519 C 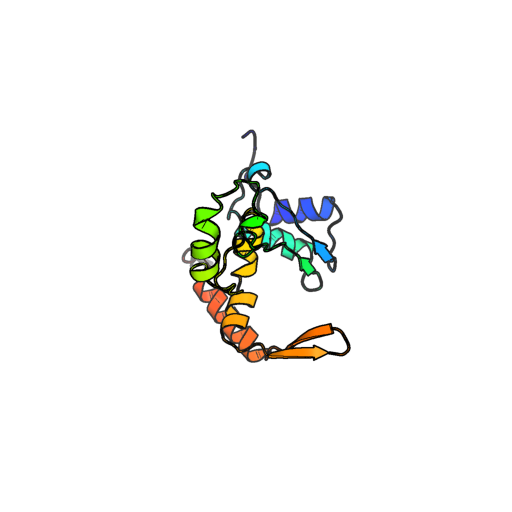CA . ALA A 1 73 ? 15.260 -10.468 -21.133 1.00 95.69 73 ALA A CA 1
ATOM 520 C C . ALA A 1 73 ? 13.738 -10.621 -21.289 1.00 95.69 73 ALA A C 1
ATOM 522 O O . ALA A 1 73 ? 13.250 -10.833 -22.398 1.00 95.69 73 ALA A O 1
ATOM 523 N N . GLY A 1 74 ? 12.977 -10.506 -20.194 1.00 92.88 74 GLY A N 1
ATOM 524 C CA . GLY A 1 74 ? 11.515 -10.558 -20.216 1.00 92.88 74 GLY A CA 1
ATOM 525 C C . GLY A 1 74 ? 10.829 -9.202 -20.420 1.00 92.88 74 GLY A C 1
ATOM 526 O O . GLY A 1 74 ? 9.600 -9.156 -20.515 1.00 92.88 74 GLY A O 1
ATOM 527 N N . TRP A 1 75 ? 11.572 -8.090 -20.447 1.00 95.00 75 TRP A N 1
ATOM 528 C CA . TRP A 1 75 ? 10.981 -6.749 -20.453 1.00 95.00 75 TRP A CA 1
ATOM 529 C C . TRP A 1 75 ? 10.462 -6.359 -21.836 1.00 95.00 75 TRP A C 1
ATOM 531 O O . TRP A 1 75 ? 11.177 -6.432 -22.829 1.00 95.00 75 TRP A O 1
ATOM 541 N N . GLN A 1 76 ? 9.210 -5.899 -21.887 1.00 92.88 76 GLN A N 1
ATOM 542 C CA . GLN A 1 76 ? 8.531 -5.510 -23.133 1.00 92.88 76 GLN A CA 1
ATOM 543 C C . GLN A 1 76 ? 7.955 -4.087 -23.095 1.00 92.88 76 GLN A C 1
ATOM 545 O O . GLN A 1 76 ? 7.624 -3.526 -24.137 1.00 92.88 76 GLN A O 1
ATOM 550 N N . HIS A 1 77 ? 7.843 -3.471 -21.913 1.00 89.62 77 HIS A N 1
ATOM 551 C CA . HIS A 1 77 ? 7.148 -2.193 -21.729 1.00 89.62 77 HIS A CA 1
ATOM 552 C C . HIS A 1 77 ? 7.924 -1.222 -20.820 1.00 89.62 77 HIS A C 1
ATOM 554 O O . HIS A 1 77 ? 7.506 -0.974 -19.689 1.00 89.62 77 HIS A O 1
ATOM 560 N N . PRO A 1 78 ? 9.027 -0.627 -21.306 1.00 91.31 78 PRO A N 1
ATOM 561 C CA . PRO A 1 78 ? 9.683 -0.881 -22.594 1.00 91.31 78 PRO A CA 1
ATOM 562 C C . PRO A 1 78 ? 10.713 -2.027 -22.514 1.00 91.31 78 PRO A C 1
ATOM 564 O O . PRO A 1 78 ? 11.163 -2.365 -21.417 1.00 91.31 78 PRO A O 1
ATOM 567 N N . PRO A 1 79 ? 11.122 -2.618 -23.652 1.00 95.00 79 PRO A N 1
ATOM 568 C CA . PRO A 1 79 ? 12.315 -3.454 -23.687 1.00 95.00 79 PRO A CA 1
ATOM 569 C C . PRO A 1 79 ? 13.578 -2.591 -23.563 1.00 95.00 79 PRO A C 1
ATOM 571 O O . PRO A 1 79 ? 13.561 -1.385 -23.827 1.00 95.00 79 PRO A O 1
ATOM 574 N N . VAL A 1 80 ? 14.695 -3.229 -23.220 1.00 97.06 80 VAL A N 1
ATOM 575 C CA . VAL A 1 80 ? 16.036 -2.623 -23.227 1.00 97.06 80 VAL A CA 1
ATOM 576 C C . VAL A 1 80 ? 16.971 -3.424 -24.139 1.00 97.06 80 VAL A C 1
ATOM 578 O O . VAL A 1 80 ? 16.761 -4.631 -24.289 1.00 97.06 80 VAL A O 1
ATOM 581 N N . PRO A 1 81 ? 17.996 -2.797 -24.751 1.00 98.06 81 PRO A N 1
ATOM 582 C CA . PRO A 1 81 ? 18.960 -3.509 -25.588 1.00 98.06 81 PRO A CA 1
ATOM 583 C C . PRO A 1 81 ? 19.600 -4.699 -24.864 1.00 98.06 81 PRO A C 1
ATOM 585 O O . PRO A 1 81 ? 19.995 -4.579 -23.705 1.00 98.06 81 PRO A O 1
ATOM 588 N N . GLU A 1 82 ? 19.767 -5.824 -25.565 1.00 97.88 82 GLU A N 1
ATOM 589 C CA . GLU A 1 82 ? 20.398 -7.034 -25.012 1.00 97.88 82 GLU A CA 1
ATOM 590 C C . GLU A 1 82 ? 21.817 -6.779 -24.490 1.00 97.88 82 GLU A C 1
ATOM 592 O O . GLU A 1 82 ? 22.222 -7.322 -23.463 1.00 97.88 82 GLU A O 1
ATOM 597 N N . SER A 1 83 ? 22.543 -5.854 -25.123 1.00 98.38 83 SER A N 1
ATOM 598 C CA . SER A 1 83 ? 23.870 -5.424 -24.677 1.00 98.38 83 SER A CA 1
ATOM 599 C C . SER A 1 83 ? 23.890 -4.807 -23.273 1.00 98.38 83 SER A C 1
ATOM 601 O O . SER A 1 83 ? 24.965 -4.683 -22.691 1.00 98.38 83 SER A O 1
ATOM 603 N N . TRP A 1 84 ? 22.739 -4.416 -22.712 1.00 98.12 84 TRP A N 1
ATOM 604 C CA . TRP A 1 84 ? 22.631 -3.863 -21.357 1.00 98.12 84 TRP A CA 1
ATOM 605 C C . TRP A 1 84 ? 22.305 -4.924 -20.302 1.00 98.12 84 TRP A C 1
ATOM 607 O O . TRP A 1 84 ? 22.410 -4.643 -19.108 1.00 98.12 84 TRP A O 1
ATOM 617 N N . TRP A 1 85 ? 21.900 -6.136 -20.697 1.00 98.00 85 TRP A N 1
ATOM 618 C CA . TRP A 1 85 ? 21.355 -7.125 -19.763 1.00 98.00 85 TRP A CA 1
ATOM 619 C C . TRP A 1 85 ? 22.361 -7.575 -18.704 1.00 98.00 85 TRP A C 1
ATOM 621 O O . TRP A 1 85 ? 21.982 -7.703 -17.543 1.00 98.00 85 TRP A O 1
ATOM 631 N N . SER A 1 86 ? 23.631 -7.786 -19.065 1.00 98.06 86 SER A N 1
ATOM 632 C CA . SER A 1 86 ? 24.678 -8.148 -18.095 1.00 98.06 86 SER A CA 1
ATOM 633 C C . SER A 1 86 ? 24.854 -7.063 -17.034 1.00 98.06 86 SER A C 1
ATOM 635 O O . SER A 1 86 ? 24.771 -7.352 -15.845 1.00 98.06 86 SER A O 1
ATOM 637 N N . VAL A 1 87 ? 24.972 -5.802 -17.461 1.00 98.25 87 VAL A N 1
ATOM 638 C CA . VAL A 1 87 ? 25.092 -4.648 -16.559 1.00 98.25 87 VAL A CA 1
ATOM 639 C C . VAL A 1 87 ? 23.880 -4.551 -15.633 1.00 98.25 87 VAL A C 1
ATOM 641 O O . VAL A 1 87 ? 24.042 -4.377 -14.431 1.00 98.25 87 VAL A O 1
ATOM 644 N N . ILE A 1 88 ? 22.661 -4.706 -16.157 1.00 97.06 88 ILE A N 1
ATOM 645 C CA . ILE A 1 88 ? 21.437 -4.659 -15.343 1.00 97.06 88 ILE A CA 1
ATOM 646 C C . ILE A 1 88 ? 21.426 -5.792 -14.312 1.00 97.06 88 ILE A C 1
ATOM 648 O O . ILE A 1 88 ? 21.126 -5.535 -13.149 1.00 97.06 88 ILE A O 1
ATOM 652 N N . ARG A 1 89 ? 21.781 -7.023 -14.695 1.00 95.88 89 ARG A N 1
ATOM 653 C CA . ARG A 1 89 ? 21.817 -8.171 -13.772 1.00 95.88 89 ARG A CA 1
ATOM 654 C C . ARG A 1 89 ? 22.855 -7.991 -12.664 1.00 95.88 89 ARG A C 1
ATOM 656 O O . ARG A 1 89 ? 22.592 -8.366 -11.529 1.00 95.88 89 ARG A O 1
ATOM 663 N N . GLU A 1 90 ? 24.008 -7.416 -12.989 1.00 97.00 90 GLU A N 1
ATOM 664 C CA . GLU A 1 90 ? 25.107 -7.211 -12.038 1.00 97.00 90 GLU A CA 1
ATOM 665 C C . GLU A 1 90 ? 24.888 -6.011 -11.110 1.00 97.00 90 GLU A C 1
ATOM 667 O O . GLU A 1 90 ? 25.326 -6.040 -9.963 1.00 97.00 90 GLU A O 1
ATOM 672 N N . GLN A 1 91 ? 24.241 -4.949 -11.600 1.00 96.69 91 GLN A N 1
ATOM 673 C CA . GLN A 1 91 ? 24.186 -3.654 -10.911 1.00 96.69 91 GLN A CA 1
ATOM 674 C C . GLN A 1 91 ? 22.811 -3.319 -10.313 1.00 96.69 91 GLN A C 1
ATOM 676 O O . GLN A 1 91 ? 22.714 -2.391 -9.510 1.00 96.69 91 GLN A O 1
ATOM 681 N N . THR A 1 92 ? 21.736 -4.030 -10.680 1.00 93.25 92 THR A N 1
ATOM 682 C CA . THR A 1 92 ? 20.407 -3.808 -10.082 1.00 93.25 92 THR A CA 1
ATOM 683 C C . THR A 1 92 ? 20.447 -4.115 -8.585 1.00 93.25 92 THR A C 1
ATOM 685 O O . THR A 1 92 ? 20.793 -5.237 -8.209 1.00 93.25 92 THR A O 1
ATOM 688 N N . PRO A 1 93 ? 20.054 -3.169 -7.709 1.00 92.38 93 PRO A N 1
ATOM 689 C CA . PRO A 1 93 ? 19.954 -3.448 -6.286 1.00 92.38 93 PRO A CA 1
ATOM 690 C C . PRO A 1 93 ? 19.002 -4.614 -6.010 1.00 92.38 93 PRO A C 1
ATOM 692 O O . PRO A 1 93 ? 17.920 -4.701 -6.599 1.00 92.38 93 PRO A O 1
ATOM 695 N N . GLY A 1 94 ? 19.386 -5.483 -5.073 1.00 88.50 94 GLY A N 1
ATOM 696 C CA . GLY A 1 94 ? 18.507 -6.538 -4.577 1.00 88.50 94 GLY A CA 1
ATOM 697 C C . GLY A 1 94 ? 17.196 -5.975 -4.019 1.00 88.50 94 GLY A C 1
ATOM 698 O O . GLY A 1 94 ? 17.127 -4.823 -3.587 1.00 88.50 94 GLY A O 1
ATOM 699 N N . PHE A 1 95 ? 16.146 -6.795 -4.042 1.00 85.75 95 PHE A N 1
ATOM 700 C CA . PHE A 1 95 ? 14.868 -6.434 -3.436 1.00 85.75 95 PHE A CA 1
ATOM 701 C C . PHE A 1 95 ? 15.018 -6.276 -1.915 1.00 85.75 95 PHE A C 1
ATOM 703 O O . PHE A 1 95 ? 15.531 -7.166 -1.239 1.00 85.75 95 PHE A O 1
ATOM 710 N N . ASP A 1 96 ? 14.527 -5.157 -1.392 1.00 81.69 96 ASP A N 1
ATOM 711 C CA . ASP A 1 96 ? 14.423 -4.842 0.029 1.00 81.69 96 ASP A CA 1
ATOM 712 C C . ASP A 1 96 ? 12.957 -4.477 0.321 1.00 81.69 96 ASP A C 1
ATOM 714 O O . ASP A 1 96 ? 12.469 -3.475 -0.207 1.00 81.69 96 ASP A O 1
ATOM 718 N N . PRO A 1 97 ? 12.231 -5.238 1.157 1.00 77.50 97 PRO A N 1
ATOM 719 C CA . PRO A 1 97 ? 10.809 -4.997 1.406 1.00 77.50 97 PRO A CA 1
ATOM 720 C C . PRO A 1 97 ? 10.519 -3.634 2.052 1.00 77.50 97 PRO A C 1
ATOM 722 O O . PRO A 1 97 ? 9.419 -3.108 1.890 1.00 77.50 97 PRO A O 1
ATOM 725 N N . SER A 1 98 ? 11.490 -3.042 2.753 1.00 77.88 98 SER A N 1
ATOM 726 C CA . SER A 1 98 ? 11.337 -1.735 3.401 1.00 77.88 98 SER A CA 1
ATOM 727 C C . SER A 1 98 ? 11.648 -0.567 2.460 1.00 77.88 98 SER A C 1
ATOM 729 O O . SER A 1 98 ? 11.114 0.532 2.624 1.00 77.88 98 SER A O 1
ATOM 731 N N . ARG A 1 99 ? 12.491 -0.792 1.443 1.00 80.88 99 ARG A N 1
ATOM 732 C CA . ARG A 1 99 ? 13.035 0.283 0.596 1.00 80.88 99 ARG A CA 1
ATOM 733 C C . ARG A 1 99 ? 12.624 0.203 -0.855 1.00 80.88 99 ARG A C 1
ATOM 735 O O . ARG A 1 99 ? 12.495 1.256 -1.472 1.00 80.88 99 ARG A O 1
ATOM 742 N N . THR A 1 100 ? 12.458 -0.990 -1.420 1.00 85.12 100 THR A N 1
ATOM 743 C CA . THR A 1 100 ? 12.147 -1.147 -2.838 1.00 85.12 100 THR A CA 1
ATOM 744 C C . THR A 1 100 ? 10.726 -0.648 -3.093 1.00 85.12 100 THR A C 1
ATOM 746 O O . THR A 1 100 ? 9.760 -1.274 -2.658 1.00 85.12 100 THR A O 1
ATOM 749 N N . PRO A 1 101 ? 10.569 0.480 -3.802 1.00 89.62 101 PRO A N 1
ATOM 750 C CA . PRO A 1 101 ? 9.250 1.009 -4.109 1.00 89.62 101 PRO A CA 1
ATOM 751 C C . PRO A 1 101 ? 8.524 0.097 -5.095 1.00 89.62 101 PRO A C 1
ATOM 753 O O . PRO A 1 101 ? 9.136 -0.425 -6.036 1.00 89.62 101 PRO A O 1
ATOM 756 N N . SER A 1 102 ? 7.205 -0.020 -4.951 1.00 89.88 102 SER A N 1
ATOM 757 C CA . SER A 1 102 ? 6.411 -0.673 -5.986 1.00 89.88 102 SER A CA 1
ATOM 758 C C . SER A 1 102 ? 6.437 0.147 -7.284 1.00 89.88 102 SER A C 1
ATOM 760 O O . SER A 1 102 ? 6.791 1.338 -7.321 1.00 89.88 102 SER A O 1
ATOM 762 N N . ARG A 1 103 ? 6.107 -0.497 -8.405 1.00 89.75 103 ARG A N 1
ATOM 763 C CA . ARG A 1 103 ? 5.980 0.170 -9.709 1.00 89.75 103 ARG A CA 1
ATOM 764 C C . ARG A 1 103 ? 4.572 -0.012 -10.233 1.00 89.75 103 ARG A C 1
ATOM 766 O O . ARG A 1 103 ? 4.068 -1.125 -10.281 1.00 89.75 103 ARG A O 1
ATOM 773 N N . TRP A 1 104 ? 3.958 1.101 -10.632 1.00 89.31 104 TRP A N 1
ATOM 774 C CA . TRP A 1 104 ? 2.627 1.154 -11.251 1.00 89.31 104 TRP A CA 1
ATOM 775 C C . TRP A 1 104 ? 1.455 0.694 -10.372 1.00 89.31 104 TRP A C 1
ATOM 777 O O . TRP A 1 104 ? 0.334 0.622 -10.862 1.00 89.31 104 TRP A O 1
ATOM 787 N N . MET A 1 105 ? 1.672 0.441 -9.078 1.00 90.94 105 MET A N 1
ATOM 788 C CA . MET A 1 105 ? 0.614 -0.008 -8.161 1.00 90.94 105 MET A CA 1
ATOM 789 C C . MET A 1 105 ? -0.242 1.139 -7.596 1.00 90.94 105 MET A C 1
ATOM 791 O O . MET A 1 105 ? -1.287 0.903 -7.000 1.00 90.94 105 MET A O 1
ATOM 795 N N . GLY A 1 106 ? 0.167 2.393 -7.811 1.00 89.50 106 GLY A N 1
ATOM 796 C CA . GLY A 1 106 ? -0.529 3.578 -7.306 1.00 89.50 106 GLY A CA 1
ATOM 797 C C . GLY A 1 106 ? -0.045 4.009 -5.920 1.00 89.50 106 GLY A C 1
ATOM 798 O O . GLY A 1 106 ? 0.867 3.420 -5.349 1.00 89.50 106 GLY A O 1
ATOM 799 N N . ALA A 1 107 ? -0.632 5.083 -5.382 1.00 90.81 107 ALA A N 1
ATOM 800 C CA . ALA A 1 107 ? -0.142 5.670 -4.131 1.00 90.81 107 ALA A CA 1
ATOM 801 C C . ALA A 1 107 ? -0.710 5.001 -2.869 1.00 90.81 107 ALA A C 1
ATOM 803 O O . ALA A 1 107 ? -0.107 5.119 -1.810 1.00 90.81 107 ALA A O 1
ATOM 804 N N . VAL A 1 108 ? -1.847 4.298 -2.959 1.00 90.75 108 VAL A N 1
ATOM 805 C CA . VAL A 1 108 ? -2.424 3.599 -1.797 1.00 90.75 108 VAL A CA 1
ATOM 806 C C . VAL A 1 108 ? -1.488 2.489 -1.290 1.00 90.75 108 VAL A C 1
ATOM 808 O O . VAL A 1 108 ? -1.176 2.512 -0.100 1.00 90.75 108 VAL A O 1
ATOM 811 N N . PRO A 1 109 ? -0.958 1.585 -2.143 1.00 89.06 109 PRO A N 1
ATOM 812 C CA . PRO A 1 109 ? 0.016 0.590 -1.696 1.00 89.06 109 PRO A CA 1
ATOM 813 C C . PRO A 1 109 ? 1.301 1.210 -1.136 1.00 89.06 109 PRO A C 1
ATOM 815 O O . PRO A 1 109 ? 1.841 0.699 -0.162 1.00 89.06 109 PRO A O 1
ATOM 818 N N . GLU A 1 110 ? 1.764 2.330 -1.705 1.00 90.00 110 GLU A N 1
ATOM 819 C CA . GLU A 1 110 ? 2.965 3.035 -1.233 1.00 90.00 110 GLU A CA 1
ATOM 820 C C . GLU A 1 110 ? 2.782 3.659 0.155 1.00 90.00 110 GLU A C 1
ATOM 822 O O . GLU A 1 110 ? 3.691 3.585 0.977 1.00 90.00 110 GLU A O 1
ATOM 827 N N . VAL A 1 111 ? 1.612 4.236 0.437 1.00 87.94 111 VAL A N 1
ATOM 828 C CA . VAL A 1 111 ? 1.289 4.764 1.770 1.00 87.94 111 VAL A CA 1
ATOM 829 C C . VAL A 1 111 ? 1.132 3.619 2.771 1.00 87.94 111 VAL A C 1
ATOM 831 O O . VAL A 1 111 ? 1.741 3.654 3.835 1.00 87.94 111 VAL A O 1
ATOM 834 N N . LEU A 1 112 ? 0.378 2.573 2.419 1.00 85.00 112 LEU A N 1
ATOM 835 C CA . LEU A 1 112 ? 0.135 1.423 3.298 1.00 85.00 112 LEU A CA 1
ATOM 836 C C . LEU A 1 112 ? 1.410 0.664 3.669 1.00 85.00 112 LEU A C 1
ATOM 838 O O . LEU A 1 112 ? 1.582 0.292 4.827 1.00 85.00 112 LEU A O 1
ATOM 842 N N . ARG A 1 113 ? 2.322 0.441 2.716 1.00 82.50 113 ARG A N 1
ATOM 843 C CA . ARG A 1 113 ? 3.584 -0.263 2.998 1.00 82.50 113 ARG A CA 1
ATOM 844 C C . ARG A 1 113 ? 4.563 0.554 3.848 1.00 82.50 113 ARG A C 1
ATOM 846 O O . ARG A 1 113 ? 5.559 -0.002 4.284 1.00 82.50 113 ARG A O 1
ATOM 853 N N . ALA A 1 114 ? 4.322 1.854 4.011 1.00 78.56 114 ALA A N 1
ATOM 854 C CA . ALA A 1 114 ? 5.139 2.777 4.800 1.00 78.56 114 ALA A CA 1
ATOM 855 C C . ALA A 1 114 ? 4.431 3.228 6.092 1.00 78.56 114 ALA A C 1
ATOM 857 O O . ALA A 1 114 ? 4.887 4.140 6.768 1.00 78.56 114 ALA A O 1
ATOM 858 N N . TRP A 1 115 ? 3.276 2.641 6.411 1.00 75.56 115 TRP A N 1
ATOM 859 C CA . TRP A 1 115 ? 2.512 2.936 7.620 1.00 75.56 115 TRP A CA 1
ATOM 860 C C . TRP A 1 115 ? 3.071 2.199 8.843 1.00 75.56 115 TRP A C 1
ATOM 862 O O . TRP A 1 115 ? 3.837 1.251 8.688 1.00 75.56 115 TRP A O 1
ATOM 872 N N . PRO A 1 116 ? 2.676 2.572 10.073 1.00 61.69 116 PRO A N 1
ATOM 873 C CA . PRO A 1 116 ? 3.392 2.218 11.297 1.00 61.69 116 PRO A CA 1
ATOM 874 C C . PRO A 1 116 ? 3.516 0.723 11.581 1.00 61.69 116 PRO A C 1
ATOM 876 O O . PRO A 1 116 ? 4.384 0.345 12.347 1.00 61.69 116 PRO A O 1
ATOM 879 N N . GLY A 1 117 ? 2.696 -0.144 10.981 1.00 66.38 117 GLY A N 1
ATOM 880 C CA . GLY A 1 117 ? 2.939 -1.590 11.033 1.00 66.38 117 GLY A CA 1
ATOM 881 C C . GLY A 1 117 ? 4.249 -1.978 10.337 1.00 66.38 117 GLY A C 1
ATOM 882 O O . GLY A 1 117 ? 5.017 -2.769 10.871 1.00 66.38 117 GLY A O 1
ATOM 883 N N . ALA A 1 118 ? 4.551 -1.357 9.198 1.00 63.44 118 ALA A N 1
ATOM 884 C CA . ALA A 1 118 ? 5.828 -1.494 8.512 1.00 63.44 118 ALA A CA 1
ATOM 885 C C . ALA A 1 118 ? 6.967 -0.800 9.269 1.00 63.44 118 ALA A C 1
ATOM 887 O O . ALA A 1 118 ? 8.039 -1.386 9.397 1.00 63.44 118 ALA A O 1
ATOM 888 N N . ASP A 1 119 ? 6.740 0.397 9.821 1.00 67.19 119 ASP A N 1
ATOM 889 C CA . ASP A 1 119 ? 7.765 1.071 10.630 1.00 67.19 119 ASP A CA 1
ATOM 890 C C . ASP A 1 119 ? 8.062 0.294 11.925 1.00 67.19 119 ASP A C 1
ATOM 892 O O . ASP A 1 119 ? 9.219 0.170 12.323 1.00 67.19 119 ASP A O 1
ATOM 896 N N . PHE A 1 120 ? 7.039 -0.293 12.553 1.00 70.50 120 PHE A N 1
ATOM 897 C CA . PHE A 1 120 ? 7.176 -1.172 13.711 1.00 70.50 120 PHE A CA 1
ATOM 898 C C . PHE A 1 120 ? 7.915 -2.459 13.341 1.00 70.50 120 PHE A C 1
ATOM 900 O O . PHE A 1 120 ? 8.856 -2.842 14.033 1.00 70.50 120 PHE A O 1
ATOM 907 N N . GLU A 1 121 ? 7.556 -3.111 12.231 1.00 70.88 121 GLU A N 1
ATOM 908 C CA . GLU A 1 121 ? 8.284 -4.280 11.721 1.00 70.88 121 GLU A CA 1
ATOM 909 C C . GLU A 1 121 ? 9.755 -3.942 11.413 1.00 70.88 121 GLU A C 1
ATOM 911 O O . GLU A 1 121 ? 10.645 -4.726 11.749 1.00 70.88 121 GLU A O 1
ATOM 916 N N . ALA A 1 122 ? 10.040 -2.751 10.876 1.00 70.00 122 ALA A N 1
ATOM 917 C CA . ALA A 1 122 ? 11.394 -2.270 10.601 1.00 70.00 122 ALA A CA 1
ATOM 918 C C . ALA A 1 122 ? 12.235 -2.016 11.867 1.00 70.00 122 ALA A C 1
ATOM 920 O O . ALA A 1 122 ? 13.464 -2.012 11.785 1.00 70.00 122 ALA A O 1
ATOM 921 N N . THR A 1 123 ? 11.616 -1.869 13.047 1.00 74.44 123 THR A N 1
ATOM 922 C CA . THR A 1 123 ? 12.354 -1.834 14.328 1.00 74.44 123 THR A CA 1
ATOM 923 C C . THR A 1 123 ? 12.944 -3.193 14.722 1.00 74.44 123 THR A C 1
ATOM 925 O O . THR A 1 123 ? 13.748 -3.267 15.649 1.00 74.44 123 THR A O 1
ATOM 928 N N . GLY A 1 124 ? 12.540 -4.280 14.051 1.00 79.94 124 GLY A N 1
ATOM 929 C CA . GLY A 1 124 ? 12.906 -5.649 14.418 1.00 79.94 124 GLY A CA 1
ATOM 930 C C . GLY A 1 124 ? 12.133 -6.196 15.623 1.00 79.94 124 GLY A C 1
ATOM 931 O O . GLY A 1 124 ? 12.409 -7.307 16.068 1.00 79.94 124 GLY A O 1
ATOM 932 N N . ALA A 1 125 ? 11.157 -5.448 16.149 1.00 78.44 125 ALA A N 1
ATOM 933 C CA . ALA A 1 125 ? 10.331 -5.874 17.278 1.00 78.44 125 ALA A CA 1
ATOM 934 C C . ALA A 1 125 ? 9.259 -6.915 16.901 1.00 78.44 125 ALA A C 1
ATOM 936 O O . ALA A 1 125 ? 8.635 -7.496 17.789 1.00 78.44 125 ALA A O 1
ATOM 937 N N . ALA A 1 126 ? 9.041 -7.170 15.607 1.00 80.25 126 ALA A N 1
ATOM 938 C CA . ALA A 1 126 ? 8.175 -8.241 15.127 1.00 80.25 126 ALA A CA 1
ATOM 939 C C . ALA A 1 126 ? 8.985 -9.516 14.838 1.00 80.25 126 ALA A C 1
ATOM 941 O O . ALA A 1 126 ? 9.923 -9.509 14.042 1.00 80.25 126 ALA A O 1
ATOM 942 N N . THR A 1 127 ? 8.578 -10.636 15.432 1.00 80.50 127 THR A N 1
ATOM 943 C CA . THR A 1 127 ? 9.155 -11.959 15.166 1.00 80.50 127 THR A CA 1
ATOM 944 C C . THR A 1 127 ? 8.314 -12.686 14.126 1.00 80.50 127 THR A C 1
ATOM 946 O O . THR A 1 127 ? 7.132 -12.941 14.348 1.00 80.50 127 THR A O 1
ATOM 949 N N . VAL A 1 128 ? 8.912 -13.075 13.001 1.00 83.31 128 VAL A N 1
ATOM 950 C CA . VAL A 1 128 ? 8.232 -13.897 11.989 1.00 83.31 128 VAL A CA 1
ATOM 951 C C . VAL A 1 128 ? 8.382 -15.373 12.346 1.00 83.31 128 VAL A C 1
ATOM 953 O O . VAL A 1 128 ? 9.488 -15.858 12.579 1.00 83.31 128 VAL A O 1
ATOM 956 N N . GLY A 1 129 ? 7.270 -16.099 12.375 1.00 72.31 129 GLY A N 1
ATOM 957 C CA . GLY A 1 129 ? 7.236 -17.524 12.683 1.00 72.31 129 GLY A CA 1
ATOM 958 C C . GLY A 1 129 ? 6.120 -18.250 11.943 1.00 72.31 129 GLY A C 1
ATOM 959 O O . GLY A 1 129 ? 5.392 -17.667 11.141 1.00 72.31 129 GLY A O 1
ATOM 960 N N . ARG A 1 130 ? 5.982 -19.549 12.208 1.00 72.50 130 ARG A N 1
ATOM 961 C CA . ARG A 1 130 ? 4.859 -20.355 11.717 1.00 72.50 130 ARG A CA 1
ATOM 962 C C . ARG A 1 130 ? 3.887 -20.652 12.850 1.00 72.50 130 ARG A C 1
ATOM 964 O O . ARG A 1 130 ? 4.309 -21.066 13.926 1.00 72.50 130 ARG A O 1
ATOM 971 N N . VAL A 1 131 ? 2.596 -20.505 12.573 1.00 59.12 131 VAL A N 1
ATOM 972 C CA . VAL A 1 131 ? 1.503 -21.008 13.414 1.00 59.12 131 VAL A CA 1
ATOM 973 C C . VAL A 1 131 ? 0.702 -21.977 12.548 1.00 59.12 131 VAL A C 1
ATOM 975 O O . VAL A 1 131 ? -0.003 -21.570 11.627 1.00 59.12 131 VAL A O 1
ATOM 978 N N . GLY A 1 132 ? 0.890 -23.278 12.782 1.00 82.50 132 GLY A N 1
ATOM 979 C CA . GLY A 1 132 ? 0.426 -24.317 11.858 1.00 82.50 132 GLY A CA 1
ATOM 980 C C . GLY A 1 132 ? 1.083 -24.188 10.476 1.00 82.50 132 GLY A C 1
ATOM 981 O O . GLY A 1 132 ? 2.312 -24.103 10.360 1.00 82.50 132 GLY A O 1
ATOM 982 N N . ASP A 1 133 ? 0.262 -24.152 9.425 1.00 73.56 133 ASP A N 1
ATOM 983 C CA . ASP A 1 133 ? 0.703 -23.949 8.035 1.00 73.56 133 ASP A CA 1
ATOM 984 C C . ASP A 1 133 ? 0.726 -22.481 7.589 1.00 73.56 133 ASP A C 1
ATOM 986 O O . ASP A 1 133 ? 1.154 -22.185 6.476 1.00 73.56 133 ASP A O 1
ATOM 990 N N . ALA A 1 134 ? 0.343 -21.548 8.463 1.00 39.16 134 ALA A N 1
ATOM 991 C CA . ALA A 1 134 ? 0.371 -20.124 8.162 1.00 39.16 134 ALA A CA 1
ATOM 992 C C . ALA A 1 134 ? 1.657 -19.453 8.671 1.00 39.16 134 ALA A C 1
ATOM 994 O O . ALA A 1 134 ? 2.144 -19.728 9.773 1.00 39.16 134 ALA A O 1
ATOM 995 N N . THR A 1 135 ? 2.182 -18.517 7.880 1.00 67.31 135 THR A N 1
ATOM 996 C CA . THR A 1 135 ? 3.176 -17.543 8.343 1.00 67.31 135 THR A CA 1
ATOM 997 C C . THR A 1 135 ? 2.485 -16.525 9.245 1.00 67.31 135 THR A C 1
ATOM 999 O O . THR A 1 135 ? 1.510 -15.896 8.842 1.00 67.31 135 THR A O 1
ATOM 1002 N N . ALA A 1 136 ? 3.003 -16.349 10.456 1.00 56.75 136 ALA A N 1
ATOM 1003 C CA . ALA A 1 136 ? 2.493 -15.417 11.449 1.00 56.75 136 ALA A CA 1
ATOM 1004 C C . ALA A 1 136 ? 3.589 -14.440 11.884 1.00 56.75 136 ALA A C 1
ATOM 1006 O O . ALA A 1 136 ? 4.782 -14.752 11.854 1.00 56.75 136 ALA A O 1
ATOM 1007 N N . ARG A 1 137 ? 3.169 -13.255 12.325 1.00 76.75 137 ARG A N 1
ATOM 1008 C CA . ARG A 1 137 ? 4.038 -12.259 12.951 1.00 76.75 137 ARG A CA 1
ATOM 1009 C C . ARG A 1 137 ? 3.646 -12.140 14.417 1.00 76.75 137 ARG A C 1
ATOM 1011 O O . ARG A 1 137 ? 2.500 -11.824 14.720 1.00 76.75 137 ARG A O 1
ATOM 1018 N N . LEU A 1 138 ? 4.583 -12.413 15.316 1.00 74.25 138 LEU A N 1
ATOM 1019 C CA . LEU A 1 138 ? 4.417 -12.210 16.747 1.00 74.25 138 LEU A CA 1
ATOM 1020 C C . LEU A 1 138 ? 4.975 -10.836 17.109 1.00 74.25 138 LEU A C 1
ATOM 1022 O O . LEU A 1 138 ? 6.134 -10.543 16.827 1.00 74.25 138 LEU A O 1
ATOM 1026 N N . MET A 1 139 ? 4.160 -10.004 17.740 1.00 78.38 139 MET A N 1
ATOM 1027 C CA . MET A 1 139 ? 4.544 -8.654 18.136 1.00 78.38 139 MET A CA 1
ATOM 1028 C C . MET A 1 139 ? 4.313 -8.505 19.640 1.00 78.38 139 MET A C 1
ATOM 1030 O O . MET A 1 139 ? 3.219 -8.829 20.110 1.00 78.38 139 MET A O 1
ATOM 1034 N N . PRO A 1 140 ? 5.296 -8.025 20.423 1.00 76.44 140 PRO A N 1
ATOM 1035 C CA . PRO A 1 140 ? 5.062 -7.670 21.811 1.00 76.44 140 PRO A CA 1
ATOM 1036 C C . PRO A 1 140 ? 4.078 -6.501 21.846 1.00 76.44 140 PRO A C 1
ATOM 1038 O O . PRO A 1 140 ? 4.424 -5.382 21.471 1.00 76.44 140 PRO A O 1
ATOM 1041 N N . GLN A 1 141 ? 2.851 -6.759 22.301 1.00 67.25 141 GLN A N 1
ATOM 1042 C CA . GLN A 1 141 ? 1.805 -5.740 22.381 1.00 67.25 141 GLN A CA 1
ATOM 1043 C C . GLN A 1 141 ? 2.271 -4.456 23.099 1.00 67.25 141 GLN A C 1
ATOM 1045 O O . GLN A 1 141 ? 1.986 -3.385 22.571 1.00 67.25 141 GLN A O 1
ATOM 1050 N N . PRO A 1 142 ? 3.024 -4.502 24.222 1.00 76.00 142 PRO A N 1
ATOM 1051 C CA . PRO A 1 142 ? 3.528 -3.279 24.852 1.00 76.00 142 PRO A CA 1
ATOM 1052 C C . PRO A 1 142 ? 4.424 -2.450 23.920 1.00 76.00 142 PRO A C 1
ATOM 1054 O O . PRO A 1 142 ? 4.209 -1.255 23.771 1.00 76.00 142 PRO A O 1
ATOM 1057 N N . ALA A 1 143 ? 5.354 -3.097 23.210 1.00 76.12 143 ALA A N 1
ATOM 1058 C CA . ALA A 1 143 ? 6.249 -2.416 22.276 1.00 76.12 143 ALA A CA 1
ATOM 1059 C C . ALA A 1 143 ? 5.484 -1.813 21.090 1.00 76.12 143 ALA A C 1
ATOM 1061 O O . ALA A 1 143 ? 5.795 -0.708 20.651 1.00 76.12 143 ALA A O 1
ATOM 1062 N N . LEU A 1 144 ? 4.465 -2.520 20.591 1.00 71.88 144 LEU A N 1
ATOM 1063 C CA . LEU A 1 144 ? 3.597 -2.024 19.525 1.00 71.88 144 LEU A CA 1
ATOM 1064 C C . LEU A 1 144 ? 2.797 -0.795 19.980 1.00 71.88 144 LEU A C 1
ATOM 1066 O O . LEU A 1 144 ? 2.670 0.164 19.222 1.00 71.88 144 LEU A O 1
ATOM 1070 N N . VAL A 1 145 ? 2.289 -0.801 21.215 1.00 70.75 145 VAL A N 1
ATOM 1071 C CA . VAL A 1 145 ? 1.526 0.314 21.798 1.00 70.75 145 VAL A CA 1
ATOM 1072 C C . VAL A 1 145 ? 2.416 1.537 22.033 1.00 70.75 145 VAL A C 1
ATOM 1074 O O . VAL A 1 145 ? 2.031 2.645 21.652 1.00 70.75 145 VAL A O 1
ATOM 1077 N N . ASP A 1 146 ? 3.614 1.357 22.585 1.00 77.69 146 ASP A N 1
ATOM 1078 C CA . ASP A 1 146 ? 4.574 2.448 22.809 1.00 77.69 146 ASP A CA 1
ATOM 1079 C C . ASP A 1 146 ? 5.023 3.077 21.485 1.00 77.69 146 ASP A C 1
ATOM 1081 O O . ASP A 1 146 ? 5.046 4.307 21.325 1.00 77.69 146 ASP A O 1
ATOM 1085 N N . PHE A 1 147 ? 5.317 2.221 20.504 1.00 83.81 147 PHE A N 1
ATOM 1086 C CA . PHE A 1 147 ? 5.665 2.635 19.155 1.00 83.81 147 PHE A CA 1
ATOM 1087 C C . PHE A 1 147 ? 4.523 3.418 18.507 1.00 83.81 147 PHE A C 1
ATOM 1089 O O . PHE A 1 147 ? 4.735 4.540 18.054 1.00 83.81 147 PHE A O 1
ATOM 1096 N N . ALA A 1 148 ? 3.305 2.872 18.511 1.00 70.19 148 ALA A N 1
ATOM 1097 C CA . ALA A 1 148 ? 2.140 3.521 17.922 1.00 70.19 148 ALA A CA 1
ATOM 1098 C C . ALA A 1 148 ? 1.842 4.871 18.586 1.00 70.19 148 ALA A C 1
ATOM 1100 O O . ALA A 1 148 ? 1.515 5.830 17.894 1.00 70.19 148 ALA A O 1
ATOM 1101 N N . THR A 1 149 ? 1.996 4.978 19.907 1.00 74.75 149 THR A N 1
ATOM 1102 C CA . THR A 1 149 ? 1.760 6.227 20.651 1.00 74.75 149 THR A CA 1
ATOM 1103 C C . THR A 1 149 ? 2.749 7.316 20.237 1.00 74.75 149 THR A C 1
ATOM 1105 O O . THR A 1 149 ? 2.357 8.452 19.968 1.00 74.75 149 THR A O 1
ATOM 1108 N N . THR A 1 150 ? 4.026 6.956 20.107 1.00 78.12 150 THR A N 1
ATOM 1109 C CA . THR A 1 150 ? 5.083 7.868 19.648 1.00 78.12 150 THR A CA 1
ATOM 1110 C C . THR A 1 150 ? 4.911 8.229 18.174 1.00 78.12 150 THR A C 1
ATOM 1112 O O . THR A 1 150 ? 5.023 9.395 17.788 1.00 78.12 150 THR A O 1
ATOM 1115 N N . TRP A 1 151 ? 4.595 7.242 17.339 1.00 78.50 151 TRP A N 1
ATOM 1116 C CA . TRP A 1 151 ? 4.325 7.430 15.920 1.00 78.50 151 TRP A CA 1
ATOM 1117 C C . TRP A 1 151 ? 3.130 8.369 15.704 1.00 78.50 151 TRP A C 1
ATOM 1119 O O . TRP A 1 151 ? 3.221 9.318 14.930 1.00 78.50 151 TRP A O 1
ATOM 1129 N N . MET A 1 152 ? 2.039 8.190 16.455 1.00 68.69 152 MET A N 1
ATOM 1130 C CA . MET A 1 152 ? 0.874 9.076 16.401 1.00 68.69 152 MET A CA 1
ATOM 1131 C C . MET A 1 152 ? 1.216 10.494 16.853 1.00 68.69 152 MET A C 1
ATOM 1133 O O . MET A 1 152 ? 0.844 11.432 16.163 1.00 68.69 152 MET A O 1
ATOM 1137 N N . ALA A 1 153 ? 1.963 10.671 17.946 1.00 70.12 153 ALA A N 1
ATOM 1138 C CA . ALA A 1 153 ? 2.369 11.998 18.416 1.00 70.12 153 ALA A CA 1
ATOM 1139 C C . ALA A 1 153 ? 3.259 12.749 17.408 1.00 70.12 153 ALA A C 1
ATOM 1141 O O . ALA A 1 153 ? 3.222 13.975 17.332 1.00 70.12 153 ALA A O 1
ATOM 1142 N N . THR A 1 154 ? 4.053 12.016 16.625 1.00 65.44 154 THR A N 1
ATOM 1143 C CA . THR A 1 154 ? 4.958 12.584 15.613 1.00 65.44 154 THR A CA 1
ATOM 1144 C C . THR A 1 154 ? 4.288 12.826 14.259 1.00 65.44 154 THR A C 1
ATOM 1146 O O . THR A 1 154 ? 4.768 13.662 13.497 1.00 65.44 154 THR A O 1
ATOM 1149 N N . HIS A 1 155 ? 3.170 12.151 13.972 1.00 62.81 155 HIS A N 1
ATOM 1150 C CA . HIS A 1 155 ? 2.467 12.217 12.684 1.00 62.81 155 HIS A CA 1
ATOM 1151 C C . HIS A 1 155 ? 1.043 12.795 12.781 1.00 62.81 155 HIS A C 1
ATOM 1153 O O . HIS A 1 155 ? 0.376 12.971 11.761 1.00 62.81 155 HIS A O 1
ATOM 1159 N N . SER A 1 156 ? 0.556 13.140 13.978 1.00 51.69 156 SER A N 1
ATOM 1160 C CA . SER A 1 156 ? -0.704 13.863 14.154 1.00 51.69 156 SER A CA 1
ATOM 1161 C C . SER A 1 156 ? -0.501 15.354 13.892 1.00 51.69 156 SER A C 1
ATOM 1163 O O . SER A 1 156 ? 0.124 16.057 14.685 1.00 51.69 156 SER A O 1
ATOM 1165 N N . SER A 1 157 ? -1.070 15.863 12.804 1.00 43.56 157 SER A N 1
ATOM 1166 C CA . SER A 1 157 ? -1.212 17.302 12.579 1.00 43.56 157 SER A CA 1
ATOM 1167 C C . SER A 1 157 ? -2.514 17.794 13.217 1.00 43.56 157 SER A C 1
ATOM 1169 O O . SER A 1 157 ? -3.537 17.936 12.554 1.00 43.56 157 SER A O 1
ATOM 1171 N N . SER A 1 158 ? -2.481 18.063 14.522 1.00 38.81 158 SER A N 1
ATOM 1172 C CA . SER A 1 158 ? -3.486 18.933 15.145 1.00 38.81 158 SER A CA 1
ATOM 1173 C C . SER A 1 158 ? -3.018 20.389 15.018 1.00 38.81 158 SER A C 1
ATOM 1175 O O . SER A 1 158 ? -1.868 20.669 15.369 1.00 38.81 158 SER A O 1
ATOM 1177 N N . PRO A 1 159 ? -3.851 21.339 14.548 1.00 37.59 159 PRO A N 1
ATOM 1178 C CA . PRO A 1 159 ? -3.551 22.751 14.747 1.00 37.59 159 PRO A CA 1
ATOM 1179 C C . PRO A 1 159 ? -3.538 23.045 16.259 1.00 37.59 159 PRO A C 1
ATOM 1181 O O . PRO A 1 159 ? -4.272 22.389 17.006 1.00 37.59 159 PRO A O 1
ATOM 1184 N N . PRO A 1 160 ? -2.699 23.983 16.741 1.00 37.78 160 PRO A N 1
ATOM 1185 C CA . PRO A 1 160 ? -2.613 24.287 18.164 1.00 37.78 160 PRO A CA 1
ATOM 1186 C C . PRO A 1 160 ? -3.989 24.716 18.688 1.00 37.78 160 PRO A C 1
ATOM 1188 O O . PRO A 1 160 ? -4.676 25.527 18.070 1.00 37.78 160 PRO A O 1
ATOM 1191 N N . GLY A 1 161 ? -4.393 24.089 19.794 1.00 41.16 161 GLY A N 1
ATOM 1192 C CA . GLY A 1 161 ? -5.747 24.130 20.326 1.00 41.16 161 GLY A CA 1
ATOM 1193 C C . GLY A 1 161 ? -6.232 25.525 20.710 1.00 41.16 161 GLY A C 1
ATOM 1194 O O . GLY A 1 161 ? -5.513 26.317 21.315 1.00 41.16 161 GLY A O 1
ATOM 1195 N N . ASP A 1 162 ? -7.503 25.767 20.405 1.00 39.88 162 ASP A N 1
ATOM 1196 C CA . ASP A 1 162 ? -8.330 26.778 21.050 1.00 39.88 162 ASP A CA 1
ATOM 1197 C C . ASP A 1 162 ? -8.575 26.357 22.509 1.00 39.88 162 ASP A C 1
ATOM 1199 O O . ASP A 1 162 ? -9.446 25.541 22.823 1.00 39.88 162 ASP A O 1
ATOM 1203 N N . THR A 1 163 ? -7.748 26.867 23.421 1.00 45.22 163 THR A N 1
ATOM 1204 C CA . THR A 1 163 ? -8.057 26.875 24.851 1.00 45.22 163 THR A CA 1
ATOM 1205 C C . THR A 1 163 ? -8.918 28.095 25.156 1.00 45.22 163 THR A C 1
ATOM 1207 O O . THR A 1 163 ? -8.404 29.154 25.517 1.00 45.22 163 THR A O 1
ATOM 1210 N N . GLY A 1 164 ? -10.232 27.927 25.031 1.00 32.25 164 GLY A N 1
ATOM 1211 C CA . GLY A 1 164 ? -11.222 28.962 25.311 1.00 32.25 164 GLY A CA 1
ATOM 1212 C C . GLY A 1 164 ? -12.459 28.432 26.032 1.00 32.25 164 GLY A C 1
ATOM 1213 O O . GLY A 1 164 ? -13.578 28.726 25.630 1.00 32.25 164 GLY A O 1
ATOM 1214 N N . HIS A 1 165 ? -12.295 27.645 27.102 1.00 38.19 165 HIS A N 1
ATOM 1215 C CA . HIS A 1 165 ? -13.388 27.442 28.059 1.00 38.19 165 HIS A CA 1
ATOM 1216 C C . HIS A 1 165 ? -13.594 28.733 28.863 1.00 38.19 165 HIS A C 1
ATOM 1218 O O . HIS A 1 165 ? -12.919 28.966 29.864 1.00 38.19 165 HIS A O 1
ATOM 1224 N N . GLY A 1 166 ? -14.533 29.566 28.421 1.00 28.42 166 GLY A N 1
ATOM 1225 C CA . GLY A 1 166 ? -15.088 30.669 29.197 1.00 28.42 166 GLY A CA 1
ATOM 1226 C C . GLY A 1 166 ? -16.553 30.394 29.505 1.00 28.42 166 GLY A C 1
ATOM 1227 O O . GLY A 1 166 ? -17.416 30.705 28.694 1.00 28.42 166 GLY A O 1
ATOM 1228 N N . ASN A 1 167 ? -16.832 29.819 30.676 1.00 36.66 167 ASN A N 1
ATOM 1229 C CA . ASN A 1 167 ? -18.143 29.928 31.305 1.00 36.66 167 ASN A CA 1
ATOM 1230 C C . ASN A 1 167 ? -17.984 30.809 32.547 1.00 36.66 167 ASN A C 1
ATOM 1232 O O . ASN A 1 167 ? -17.316 30.409 33.502 1.00 36.66 167 ASN A O 1
ATOM 1236 N N . SER A 1 168 ? -18.555 32.011 32.519 1.00 38.19 168 SER A N 1
ATOM 1237 C CA . SER A 1 168 ? -18.897 32.798 33.706 1.00 38.19 168 SER A CA 1
ATOM 1238 C C . SER A 1 168 ? -19.871 33.914 33.326 1.00 38.19 168 SER A C 1
ATOM 1240 O O . SER A 1 168 ? -19.512 34.795 32.546 1.00 38.19 168 SER A O 1
ATOM 1242 N N . LEU A 1 169 ? -21.022 33.851 34.010 1.00 38.97 169 LEU A N 1
ATOM 1243 C CA . LEU A 1 169 ? -22.151 34.787 34.127 1.00 38.97 169 LEU A CA 1
ATOM 1244 C C . LEU A 1 169 ? -23.219 34.741 33.027 1.00 38.97 169 LEU A C 1
ATOM 1246 O O . LEU A 1 169 ? -22.970 35.212 31.899 1.00 38.97 169 LEU A O 1
#

Organism: NCBI:txid2294034

Sequence (169 aa):
MDQATPHTVQSLTSDLRALDVGAGDVLLLHSSNRSLGFVAGGIEAVVRALLAALGPDGTLVVPTHTPHNTDPAGWQHPPVPESWWSVIREQTPGFDPSRTPSRWMGAVPEVLRAWPGADFEATGAATVGRVGDAT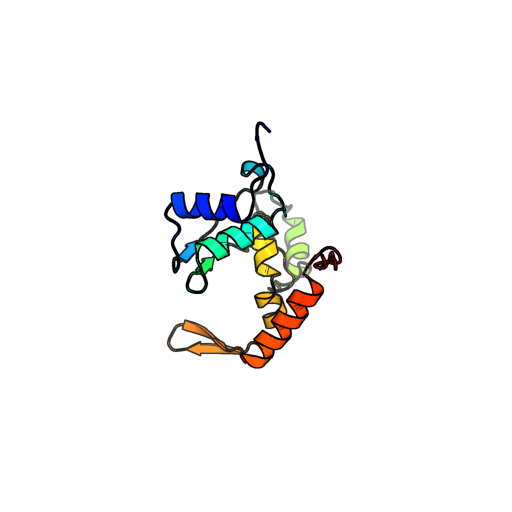ARLMPQPALVDFATTWMATHSSSPPGDTGHGNSL

pLDDT: mean 81.37, std 16.4, range [28.42, 98.38]

Secondary structure (DSSP, 8-state):
---SS-B-HHHHHHHHHHTT--TT-EEE----GGGS--BTTHHHHHHHHHHHHH-TT-EEE-----GGGS-GGG--SS---GGGHHHHHHHSPPP-TTT---SSS-HHHHHHTTSHHHHHHHTT-PEEEEETTEEEEE--HHHHHHHHHHHHHHH--PPPP--------

Foldseek 3Di:
DPDPDAAFLVNLLVVCVVVVQAALEEDEDQDDQVPRPHHDVGLVRVLSSSCSRHDPNYHYHFDFAQVLQDQLVPDVVPRDDPVCRVVSVVPPDDDDLLPRGGPPRDVNVVDVSNDQVVVLVVVVQWDWDDDDPDIDIDHDPVSSVVSVVVVCVVPDDDDPDDPDPDDDD

Radius of gyration: 21.08 Å; chains: 1; bounding box: 48×59×60 Å